Protein AF-A0A3N9P6H1-F1 (afdb_monomer_lite)

Organism: NCBI:txid1850366

Radius of gyration: 18.64 Å; chains: 1; bounding box: 58×31×46 Å

pLDDT: mean 76.94, std 15.53, range [33.94, 93.25]

Sequence (108 aa):
MGEHLISADKLIEWLDGPDAAPLWEGPEGLLKYNLVMEEIEAGTFDPTPVQLDIKPGDKVRHTNKNYGDGIVKRLSKSGERAFVTPQCAYYRLDKLIKVEGNSDVNQP

Structure (mmCIF, N/CA/C/O backbone):
data_AF-A0A3N9P6H1-F1
#
_entry.id   AF-A0A3N9P6H1-F1
#
loop_
_atom_site.group_PDB
_atom_site.id
_atom_site.type_symbol
_atom_site.label_atom_id
_atom_site.label_alt_id
_atom_site.label_comp_id
_atom_site.label_asym_id
_atom_site.label_entity_id
_atom_site.label_seq_id
_atom_site.pdbx_PDB_ins_code
_atom_site.Cartn_x
_atom_site.Cartn_y
_atom_site.Cartn_z
_atom_site.occupancy
_atom_site.B_iso_or_equiv
_atom_site.auth_seq_id
_atom_site.auth_comp_id
_atom_site.auth_asym_id
_atom_site.auth_atom_id
_atom_site.pdbx_PDB_model_num
ATOM 1 N N . MET A 1 1 ? -20.911 -6.162 -7.313 1.00 38.12 1 MET A N 1
ATOM 2 C CA . MET A 1 1 ? -19.860 -6.646 -8.229 1.00 38.12 1 MET A CA 1
ATOM 3 C C . MET A 1 1 ? -18.871 -5.504 -8.342 1.00 38.12 1 MET A C 1
ATOM 5 O O . MET A 1 1 ? -19.257 -4.470 -8.864 1.00 38.12 1 MET A O 1
ATOM 9 N N . GLY A 1 2 ? -17.710 -5.607 -7.694 1.00 43.84 2 GLY A N 1
ATOM 10 C CA . GLY A 1 2 ? -16.677 -4.575 -7.798 1.00 43.84 2 GLY A CA 1
ATOM 11 C C . GLY A 1 2 ? -15.969 -4.746 -9.133 1.00 43.84 2 GLY A C 1
ATOM 12 O O . GLY A 1 2 ? -15.487 -5.837 -9.421 1.00 43.84 2 GLY A O 1
ATOM 13 N N . GLU A 1 3 ? -15.983 -3.719 -9.972 1.00 43.38 3 GLU A N 1
ATOM 14 C CA . GLU A 1 3 ? -15.227 -3.719 -11.221 1.00 43.38 3 GLU A CA 1
ATOM 15 C C . GLU A 1 3 ? -13.732 -3.679 -10.874 1.00 43.38 3 GLU A C 1
ATOM 17 O O . GLU A 1 3 ? -13.253 -2.722 -10.265 1.00 43.38 3 GLU A O 1
ATOM 22 N N . HIS A 1 4 ? -12.993 -4.741 -11.207 1.00 46.81 4 HIS A N 1
ATOM 23 C CA . HIS A 1 4 ? -11.536 -4.738 -11.097 1.00 46.81 4 HIS A CA 1
ATOM 24 C C . HIS A 1 4 ? -10.974 -3.705 -12.084 1.00 46.81 4 HIS A C 1
ATOM 26 O O . HIS A 1 4 ? -11.255 -3.776 -13.280 1.00 46.81 4 HIS A O 1
ATOM 32 N N . LEU A 1 5 ? -10.193 -2.740 -11.583 1.00 56.16 5 LEU A N 1
ATOM 33 C CA . LEU A 1 5 ? -9.662 -1.618 -12.371 1.00 56.16 5 LEU A CA 1
ATOM 34 C C . LEU A 1 5 ? -8.757 -2.073 -13.533 1.00 56.16 5 LEU A C 1
ATOM 36 O O . LEU A 1 5 ? -8.692 -1.375 -14.540 1.00 56.16 5 LEU A O 1
ATOM 40 N N . ILE A 1 6 ? -8.123 -3.249 -13.428 1.00 64.88 6 ILE A N 1
ATOM 41 C CA . ILE A 1 6 ? -7.328 -3.932 -14.464 1.00 64.88 6 ILE A CA 1
ATOM 42 C C . ILE A 1 6 ? -7.457 -5.457 -14.253 1.00 64.88 6 ILE A C 1
ATOM 44 O O . ILE A 1 6 ? -7.483 -5.920 -13.113 1.00 64.88 6 ILE A O 1
ATOM 48 N N . SER A 1 7 ? -7.551 -6.248 -15.330 1.00 73.50 7 SER A N 1
ATOM 49 C CA . SER A 1 7 ? -7.469 -7.718 -15.253 1.00 73.50 7 SER A CA 1
ATOM 50 C C . SER A 1 7 ? -6.011 -8.172 -15.143 1.00 73.50 7 SER A C 1
ATOM 52 O O . SER A 1 7 ? -5.128 -7.505 -15.678 1.00 73.50 7 SER A O 1
ATOM 54 N N . ALA A 1 8 ? -5.757 -9.319 -14.504 1.00 71.12 8 ALA A N 1
ATOM 55 C CA . ALA A 1 8 ? -4.410 -9.887 -14.379 1.00 71.12 8 ALA A CA 1
ATOM 56 C C . ALA A 1 8 ? -3.687 -9.986 -15.737 1.00 71.12 8 ALA A C 1
ATOM 58 O O . ALA A 1 8 ? -2.551 -9.545 -15.856 1.00 71.12 8 ALA A O 1
ATOM 59 N N . ASP A 1 9 ? -4.385 -10.430 -16.786 1.00 77.44 9 ASP A N 1
ATOM 60 C CA . ASP A 1 9 ? -3.823 -10.529 -18.142 1.00 77.44 9 ASP A CA 1
ATOM 61 C C . ASP A 1 9 ? -3.362 -9.174 -18.700 1.00 77.44 9 ASP A C 1
ATOM 63 O O . ASP A 1 9 ? -2.293 -9.069 -19.293 1.00 77.44 9 ASP A O 1
ATOM 67 N N . LYS A 1 10 ? -4.147 -8.113 -18.469 1.00 78.81 10 LYS A N 1
ATOM 68 C CA . LYS A 1 10 ? -3.799 -6.751 -18.904 1.00 78.81 10 LYS A CA 1
ATOM 69 C C . LYS A 1 10 ? -2.643 -6.176 -18.098 1.00 78.81 10 LYS A C 1
ATOM 71 O O . LYS A 1 10 ? -1.908 -5.334 -18.604 1.00 78.81 10 LYS A O 1
ATOM 76 N N . LEU A 1 11 ? -2.501 -6.597 -16.841 1.00 80.44 11 LEU A N 1
ATOM 77 C CA . LEU A 1 11 ? -1.353 -6.217 -16.036 1.00 80.44 11 LEU A CA 1
ATOM 78 C C . LEU A 1 11 ? -0.086 -6.891 -16.555 1.00 80.44 11 LEU A C 1
ATOM 80 O O . LEU A 1 11 ? 0.902 -6.194 -16.728 1.00 80.44 11 LEU A O 1
ATOM 84 N N . ILE A 1 12 ? -0.122 -8.192 -16.851 1.00 82.94 12 ILE A N 1
ATOM 85 C CA . ILE A 1 12 ? 1.021 -8.914 -17.433 1.00 82.94 12 ILE A CA 1
ATOM 86 C C . ILE A 1 12 ? 1.447 -8.252 -18.749 1.00 82.94 12 ILE A C 1
ATOM 88 O O . ILE A 1 12 ? 2.617 -7.926 -18.922 1.00 82.94 12 ILE A O 1
ATOM 92 N N . GLU A 1 13 ? 0.488 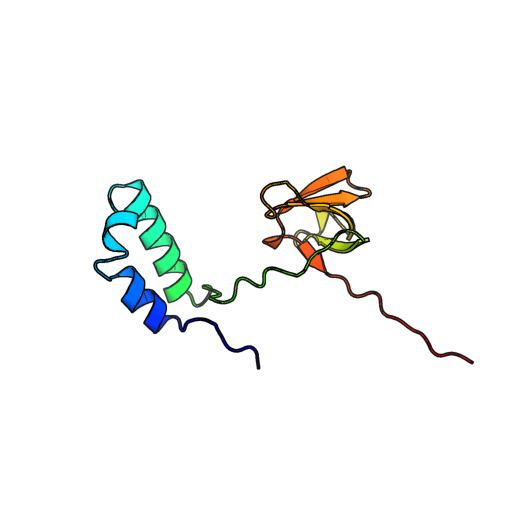-7.956 -19.632 1.00 85.00 13 GLU A N 1
ATOM 93 C CA . GLU A 1 13 ? 0.757 -7.270 -20.902 1.00 85.00 13 GLU A CA 1
ATOM 94 C C . GLU A 1 13 ? 1.457 -5.914 -20.700 1.00 85.00 13 GLU A C 1
ATOM 96 O O . GLU A 1 13 ? 2.356 -5.553 -21.457 1.00 85.00 13 GLU A O 1
ATOM 101 N N . TRP A 1 14 ? 1.082 -5.171 -19.655 1.00 84.50 14 TRP A N 1
ATOM 102 C CA . TRP A 1 14 ? 1.741 -3.915 -19.305 1.00 84.50 14 TRP A CA 1
ATOM 103 C C . TRP A 1 14 ? 3.125 -4.122 -18.673 1.00 84.50 14 TRP A C 1
ATOM 105 O O . TRP A 1 14 ? 4.057 -3.399 -19.024 1.00 84.50 14 TRP A O 1
ATOM 115 N N . LEU A 1 15 ? 3.274 -5.098 -17.768 1.00 84.69 15 LEU A N 1
ATOM 116 C CA . LEU A 1 15 ? 4.532 -5.425 -17.083 1.00 84.69 15 LEU A CA 1
ATOM 117 C C . LEU A 1 15 ? 5.634 -5.830 -18.071 1.00 84.69 15 LEU A C 1
ATOM 119 O O . LEU A 1 15 ? 6.787 -5.448 -17.869 1.00 84.69 15 LEU A O 1
ATOM 123 N N . ASP A 1 16 ? 5.260 -6.541 -19.137 1.00 85.38 16 ASP A N 1
ATOM 124 C CA . ASP A 1 16 ? 6.144 -6.966 -20.231 1.00 85.38 16 ASP A CA 1
ATOM 125 C C . ASP A 1 16 ? 6.329 -5.888 -21.314 1.00 85.38 16 ASP A C 1
ATOM 127 O O . ASP A 1 16 ? 7.098 -6.053 -22.266 1.00 85.38 16 ASP A O 1
ATOM 131 N N . GLY A 1 17 ? 5.619 -4.767 -21.183 1.00 85.19 17 GLY A N 1
ATOM 132 C CA . GLY A 1 17 ? 5.646 -3.668 -22.131 1.00 85.19 17 GLY A CA 1
ATOM 133 C C . GLY A 1 17 ? 6.941 -2.846 -22.077 1.00 85.19 17 GLY A C 1
ATOM 134 O O . GLY A 1 17 ? 7.613 -2.759 -21.043 1.00 85.19 17 GLY A O 1
ATOM 135 N N . PRO A 1 18 ? 7.276 -2.144 -23.175 1.00 82.38 18 PRO A N 1
ATOM 136 C CA . PRO A 1 18 ? 8.462 -1.288 -23.246 1.00 82.38 18 PRO A CA 1
ATOM 137 C C . PRO A 1 18 ? 8.431 -0.129 -22.238 1.00 82.38 18 PRO A C 1
ATOM 139 O O . PRO A 1 18 ? 9.485 0.369 -21.853 1.00 82.38 18 PRO A O 1
ATOM 142 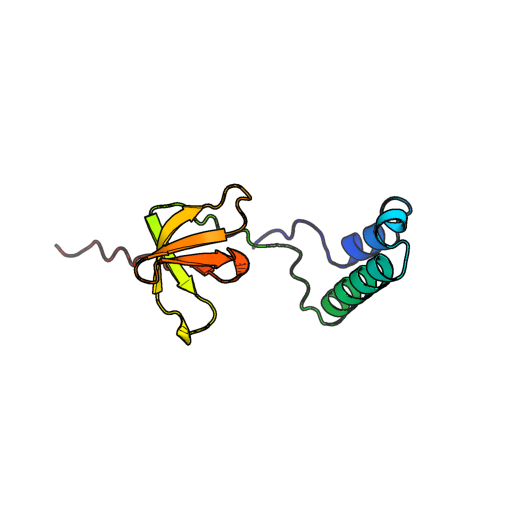N N . ASP A 1 19 ? 7.241 0.275 -21.788 1.00 83.00 19 ASP A N 1
ATOM 143 C CA . ASP A 1 19 ? 7.057 1.337 -20.795 1.00 83.00 19 ASP A CA 1
ATOM 144 C C . ASP A 1 19 ? 7.407 0.880 -19.369 1.00 83.00 19 ASP A C 1
ATOM 146 O O . ASP A 1 19 ? 7.824 1.694 -18.543 1.00 83.00 19 ASP A O 1
ATOM 150 N N . ALA A 1 20 ? 7.253 -0.415 -19.074 1.00 82.62 20 ALA A N 1
ATOM 151 C CA . ALA A 1 20 ? 7.555 -0.993 -17.768 1.00 82.62 20 ALA A CA 1
ATOM 152 C C . ALA A 1 20 ? 8.983 -1.553 -17.691 1.00 82.62 20 ALA A C 1
ATOM 154 O O . ALA A 1 20 ? 9.551 -1.597 -16.603 1.00 82.62 20 ALA A O 1
ATOM 155 N N . ALA A 1 21 ? 9.600 -1.906 -18.825 1.00 82.50 21 ALA A N 1
ATOM 156 C CA . ALA A 1 21 ? 10.963 -2.441 -18.883 1.00 82.50 21 ALA A CA 1
ATOM 157 C C . ALA A 1 21 ? 12.006 -1.640 -18.062 1.00 82.50 21 ALA A C 1
ATOM 159 O O . ALA A 1 21 ? 12.763 -2.273 -17.321 1.00 82.50 21 ALA A O 1
ATOM 160 N N . PRO A 1 22 ? 12.018 -0.286 -18.066 1.00 88.00 22 PRO A N 1
ATOM 161 C CA . PRO A 1 22 ? 12.948 0.493 -17.241 1.00 88.00 22 PRO A CA 1
ATOM 162 C C . PRO A 1 22 ? 12.734 0.342 -15.725 1.00 88.00 22 PRO A C 1
ATOM 164 O O . PRO A 1 22 ? 13.656 0.568 -14.945 1.00 88.00 22 PRO A O 1
ATOM 167 N N . LEU A 1 23 ? 11.527 -0.027 -15.278 1.00 79.44 23 LEU A N 1
ATOM 168 C CA . LEU A 1 23 ? 11.194 -0.212 -13.857 1.00 79.44 23 LEU A CA 1
ATOM 169 C C . LEU A 1 23 ? 11.799 -1.498 -13.282 1.00 79.44 23 LEU A C 1
ATOM 171 O O . LEU A 1 23 ? 11.986 -1.608 -12.067 1.00 79.44 23 LEU A O 1
ATOM 175 N N . TRP A 1 24 ? 12.111 -2.453 -14.158 1.00 84.56 24 TRP A N 1
ATOM 176 C CA . TRP A 1 24 ? 12.655 -3.761 -13.804 1.00 84.56 24 TRP A CA 1
ATOM 177 C C . TRP A 1 24 ? 14.163 -3.862 -14.050 1.00 84.56 24 TRP A C 1
ATOM 179 O O . TRP A 1 24 ? 14.750 -4.918 -13.824 1.00 84.56 24 TRP A O 1
ATOM 189 N N . GLU A 1 25 ? 14.812 -2.776 -14.479 1.00 85.50 25 GLU A N 1
ATOM 190 C CA . GLU A 1 25 ? 16.252 -2.766 -14.713 1.00 85.50 25 GLU A CA 1
ATOM 191 C C . GLU A 1 25 ? 17.049 -2.994 -13.419 1.00 85.50 25 GLU A C 1
ATOM 193 O O . GLU A 1 25 ? 16.793 -2.424 -12.355 1.00 85.50 25 GLU A O 1
ATOM 198 N N . GLY A 1 26 ? 18.076 -3.835 -13.531 1.00 87.69 26 GLY A N 1
ATOM 199 C CA . GLY A 1 26 ? 18.950 -4.183 -12.421 1.00 87.69 26 GLY A CA 1
ATOM 200 C C . GLY A 1 26 ? 18.373 -5.244 -11.472 1.00 87.69 26 GLY A C 1
ATOM 201 O O . GLY A 1 26 ? 17.230 -5.683 -11.593 1.00 87.69 26 GLY A O 1
ATOM 202 N N . PRO A 1 27 ? 19.186 -5.700 -10.505 1.00 81.38 27 PRO A N 1
ATOM 203 C CA . PRO A 1 27 ? 18.839 -6.832 -9.646 1.00 81.38 27 PRO A CA 1
ATOM 204 C C . PRO A 1 27 ? 17.638 -6.559 -8.729 1.00 81.38 27 PRO A C 1
ATOM 206 O O . PRO A 1 27 ? 16.886 -7.476 -8.415 1.00 81.38 27 PRO A O 1
ATOM 209 N N . GLU A 1 28 ? 17.434 -5.308 -8.306 1.00 80.31 28 GLU A N 1
ATOM 210 C CA . GLU A 1 28 ? 16.289 -4.932 -7.468 1.00 80.31 28 GLU A CA 1
ATOM 211 C C . GLU A 1 28 ? 14.987 -4.831 -8.279 1.00 80.31 28 GLU A C 1
ATOM 213 O O . GLU A 1 28 ? 13.927 -5.220 -7.789 1.00 80.31 28 GLU A O 1
ATOM 218 N N . GLY A 1 29 ? 15.066 -4.342 -9.521 1.00 82.25 29 GLY A N 1
ATOM 219 C CA . GLY A 1 29 ? 13.933 -4.284 -10.440 1.00 82.25 29 GLY A CA 1
ATOM 220 C C . GLY A 1 29 ? 13.439 -5.682 -10.811 1.00 82.25 29 GLY A C 1
ATOM 221 O O . GLY A 1 29 ? 12.262 -5.983 -10.631 1.00 82.25 29 GLY A O 1
ATOM 222 N N . LEU A 1 30 ? 14.353 -6.576 -11.201 1.00 84.88 30 LEU A N 1
ATOM 223 C CA . LEU A 1 30 ? 14.038 -7.978 -11.499 1.00 84.88 30 LEU A CA 1
ATOM 224 C C . LEU A 1 30 ? 13.411 -8.713 -10.309 1.00 84.88 30 LEU A C 1
ATOM 226 O O . LEU A 1 30 ? 12.472 -9.485 -10.485 1.00 84.88 30 LEU A O 1
ATOM 230 N N . LEU A 1 31 ? 13.890 -8.459 -9.086 1.00 82.06 31 LEU A N 1
ATOM 231 C CA . LEU A 1 31 ? 13.293 -9.047 -7.887 1.00 82.06 31 LEU A CA 1
ATOM 232 C C . LEU A 1 31 ? 11.835 -8.598 -7.704 1.00 82.06 31 LEU A C 1
ATOM 234 O O . LEU A 1 31 ? 10.980 -9.422 -7.395 1.00 82.06 31 LEU A O 1
ATOM 238 N N . LYS A 1 32 ? 11.544 -7.307 -7.903 1.00 79.12 32 LYS A N 1
ATOM 239 C CA . LYS A 1 32 ? 10.177 -6.771 -7.798 1.00 79.12 32 LYS A CA 1
ATOM 240 C C . LYS A 1 32 ? 9.261 -7.337 -8.879 1.00 79.12 32 LYS A C 1
ATOM 242 O O . LYS A 1 32 ? 8.137 -7.702 -8.556 1.00 79.12 32 LYS A O 1
ATOM 247 N N . TYR A 1 33 ? 9.748 -7.451 -10.115 1.00 85.06 33 TYR A N 1
ATOM 248 C CA . TYR A 1 33 ? 9.009 -8.085 -11.208 1.00 85.06 33 TYR A CA 1
ATOM 249 C C . TYR A 1 33 ? 8.636 -9.531 -10.857 1.00 85.06 33 TYR A C 1
ATOM 251 O O . TYR A 1 33 ? 7.463 -9.890 -10.901 1.00 85.06 33 TYR A O 1
ATOM 259 N N . ASN A 1 34 ? 9.611 -10.330 -10.408 1.00 83.44 34 ASN A N 1
ATOM 260 C CA . ASN A 1 34 ? 9.377 -11.728 -10.040 1.00 83.44 34 ASN A CA 1
ATOM 261 C C . ASN A 1 34 ? 8.359 -11.870 -8.903 1.00 83.44 34 ASN A C 1
ATOM 263 O O . ASN A 1 34 ? 7.487 -12.724 -8.981 1.00 83.44 34 ASN A O 1
ATOM 267 N N . LEU A 1 35 ? 8.426 -11.016 -7.876 1.00 80.94 35 LEU A N 1
ATOM 268 C CA . LEU A 1 35 ? 7.4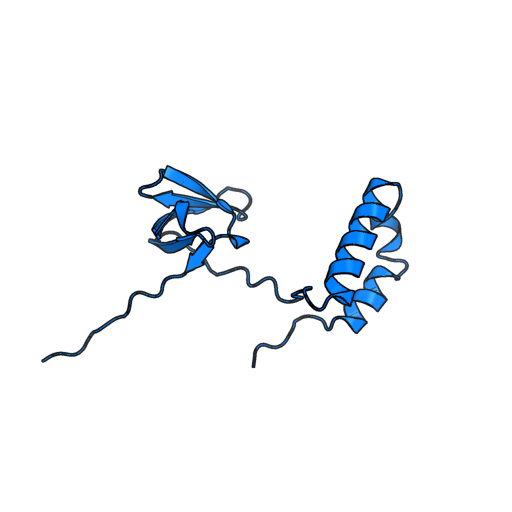61 -11.041 -6.770 1.00 80.94 35 LEU A CA 1
ATOM 269 C C . LEU A 1 35 ? 6.033 -10.725 -7.236 1.00 80.94 35 LEU A C 1
ATOM 271 O O . LEU A 1 35 ? 5.091 -11.381 -6.806 1.00 80.94 35 LEU A O 1
ATOM 275 N N . VAL A 1 36 ? 5.869 -9.742 -8.126 1.00 83.44 36 VAL A N 1
ATOM 276 C CA . VAL A 1 36 ? 4.553 -9.403 -8.690 1.00 83.44 36 VAL A CA 1
ATOM 277 C C . VAL A 1 36 ? 4.027 -10.550 -9.558 1.00 83.44 36 VAL A C 1
ATOM 279 O O . VAL A 1 36 ? 2.858 -10.909 -9.439 1.00 83.44 36 VAL A O 1
ATOM 282 N N . MET A 1 37 ? 4.882 -11.163 -10.381 1.00 83.88 37 MET A N 1
ATOM 283 C CA . MET A 1 37 ? 4.513 -12.328 -11.192 1.00 83.88 37 MET A CA 1
ATOM 284 C C . MET A 1 37 ? 4.112 -13.530 -10.331 1.00 83.88 37 MET A C 1
ATOM 286 O O . MET A 1 37 ? 3.081 -14.140 -10.602 1.00 83.88 37 MET A O 1
ATOM 290 N N . GLU A 1 38 ? 4.848 -13.826 -9.256 1.00 83.38 38 GLU A N 1
ATOM 291 C CA . GLU A 1 38 ? 4.493 -14.890 -8.305 1.00 83.38 38 GLU A CA 1
ATOM 292 C C . GLU A 1 38 ? 3.115 -14.653 -7.668 1.00 83.38 38 GLU A C 1
ATOM 294 O O . GLU A 1 38 ? 2.315 -15.583 -7.565 1.00 83.38 38 GLU A O 1
ATOM 299 N N . GLU A 1 39 ? 2.796 -13.416 -7.271 1.00 78.94 39 GLU A N 1
ATOM 300 C CA . GLU A 1 39 ? 1.477 -13.089 -6.719 1.00 78.94 39 GLU A CA 1
ATOM 301 C C . GLU A 1 39 ? 0.355 -13.247 -7.758 1.00 78.94 39 GLU A C 1
ATOM 303 O O . GLU A 1 39 ? -0.747 -13.684 -7.404 1.00 78.94 39 GLU A O 1
ATOM 308 N N . ILE A 1 40 ? 0.619 -12.908 -9.026 1.00 82.19 40 ILE A N 1
ATOM 309 C CA . ILE A 1 40 ? -0.338 -13.062 -10.131 1.00 82.19 40 ILE A CA 1
ATOM 310 C C . ILE A 1 40 ? -0.581 -14.546 -10.427 1.00 82.19 40 ILE A C 1
ATOM 312 O O . ILE A 1 40 ? -1.736 -14.975 -10.464 1.00 82.19 40 ILE A O 1
ATOM 316 N N . GLU A 1 41 ? 0.478 -15.344 -10.580 1.00 80.88 41 GLU A N 1
ATOM 317 C CA . GLU A 1 41 ? 0.389 -16.785 -10.850 1.00 80.88 41 GLU A CA 1
ATOM 318 C C . GLU A 1 41 ? -0.272 -17.555 -9.700 1.00 80.88 41 GLU A C 1
ATOM 320 O O . GLU A 1 41 ? -1.046 -18.487 -9.929 1.00 80.88 41 GLU A O 1
ATOM 325 N N . ALA A 1 42 ? -0.027 -17.139 -8.454 1.00 77.38 42 ALA A N 1
ATOM 326 C CA . ALA A 1 42 ? -0.679 -17.704 -7.277 1.00 77.38 42 ALA A CA 1
ATOM 327 C C . ALA A 1 42 ? -2.163 -17.305 -7.146 1.00 77.38 42 ALA A C 1
ATOM 329 O O . ALA A 1 42 ? -2.854 -17.805 -6.253 1.00 77.38 42 ALA A O 1
ATOM 330 N N . GLY A 1 43 ? -2.665 -16.396 -7.994 1.00 72.19 43 GLY A N 1
ATOM 331 C CA . GLY A 1 43 ? -4.021 -15.849 -7.905 1.00 72.19 43 GLY A CA 1
ATOM 332 C C . GLY A 1 43 ? -4.260 -15.013 -6.643 1.00 72.19 43 GLY A C 1
ATOM 333 O O . GLY A 1 43 ? -5.407 -14.773 -6.268 1.00 72.19 43 GLY A O 1
ATOM 334 N N . THR A 1 44 ? -3.189 -14.600 -5.960 1.00 68.75 44 THR A N 1
ATOM 335 C CA . THR A 1 44 ? -3.230 -13.774 -4.743 1.00 68.75 44 THR A CA 1
ATOM 336 C C . THR A 1 44 ? -3.067 -12.289 -5.036 1.00 68.75 44 THR A C 1
ATOM 338 O O . THR A 1 44 ? -3.248 -11.468 -4.138 1.00 68.75 44 THR A O 1
ATOM 341 N N . PHE A 1 45 ? -2.729 -11.940 -6.276 1.00 68.06 45 PHE A N 1
ATOM 342 C CA . PHE A 1 45 ? -2.683 -10.567 -6.737 1.00 68.06 45 PHE A CA 1
ATOM 343 C C . PHE A 1 45 ? -4.089 -9.960 -6.731 1.00 68.06 45 PHE A C 1
ATOM 345 O O . PHE A 1 45 ? -4.964 -10.371 -7.495 1.00 68.06 45 PHE A O 1
ATOM 352 N N . ASP A 1 46 ? -4.298 -8.967 -5.867 1.00 63.25 46 ASP A N 1
ATOM 353 C CA . ASP A 1 46 ? -5.523 -8.174 -5.841 1.00 63.25 46 ASP A CA 1
ATOM 354 C C . ASP A 1 46 ? -5.294 -6.861 -6.622 1.00 63.25 46 ASP A C 1
ATOM 356 O O . ASP A 1 46 ? -4.692 -5.926 -6.082 1.00 63.25 46 ASP A O 1
ATOM 360 N N . PRO A 1 47 ? -5.758 -6.751 -7.889 1.00 57.06 47 PRO A N 1
ATOM 361 C CA . PRO A 1 47 ? -5.637 -5.530 -8.702 1.00 57.06 47 PRO A CA 1
ATOM 362 C C . PRO A 1 47 ? -6.452 -4.364 -8.137 1.00 57.06 47 PRO A C 1
ATOM 364 O O . PRO A 1 47 ? -6.362 -3.233 -8.615 1.00 57.06 47 PRO A O 1
ATOM 367 N N . THR A 1 48 ? -7.289 -4.644 -7.147 1.00 53.84 48 THR A N 1
ATOM 368 C CA . THR A 1 48 ? -8.050 -3.675 -6.387 1.00 53.84 48 THR A CA 1
ATOM 369 C C . THR A 1 48 ? -7.371 -3.531 -5.034 1.00 53.84 48 THR A C 1
ATOM 371 O O . THR A 1 48 ? -7.834 -4.127 -4.064 1.00 53.84 48 THR A O 1
ATOM 374 N N . PRO A 1 49 ? -6.302 -2.716 -4.898 1.00 54.72 49 PRO A N 1
ATOM 375 C CA . PRO A 1 49 ? -5.939 -2.244 -3.579 1.00 54.72 49 PRO A CA 1
ATOM 376 C C . PRO A 1 49 ? -7.170 -1.502 -3.073 1.00 54.72 49 PRO A C 1
ATOM 378 O O . PRO A 1 49 ? -7.463 -0.384 -3.499 1.00 54.72 49 PRO A O 1
ATOM 381 N N . VAL A 1 50 ? -7.947 -2.156 -2.210 1.00 52.72 50 VAL A N 1
ATOM 382 C CA . VAL A 1 50 ? -9.016 -1.500 -1.479 1.00 52.72 50 VAL A CA 1
ATOM 383 C C . VAL A 1 50 ? -8.275 -0.562 -0.548 1.00 52.72 50 VAL A C 1
ATOM 385 O O . VAL A 1 50 ? -7.891 -0.918 0.565 1.00 52.72 50 VAL A O 1
ATOM 388 N N . GLN A 1 51 ? -7.980 0.634 -1.048 1.00 54.28 51 GLN A N 1
ATOM 389 C CA . GLN A 1 51 ? -7.560 1.741 -0.227 1.00 54.28 51 GLN A CA 1
ATOM 390 C C . GLN A 1 51 ? -8.792 2.045 0.609 1.00 54.28 51 GLN A C 1
ATOM 392 O O . GLN A 1 51 ? -9.696 2.762 0.188 1.00 54.28 51 GLN A O 1
ATOM 397 N N . LEU A 1 52 ? -8.897 1.343 1.739 1.00 62.88 52 LEU A N 1
ATOM 398 C CA . LEU A 1 52 ? -10.002 1.497 2.659 1.00 62.88 52 LEU A CA 1
ATOM 399 C C . LEU A 1 52 ? -10.069 2.991 2.961 1.00 62.88 52 LEU A C 1
ATOM 401 O O . LEU A 1 52 ? -9.063 3.565 3.385 1.00 62.88 52 LEU A O 1
ATOM 405 N N . ASP A 1 53 ? -11.222 3.605 2.681 1.00 74.69 53 ASP A N 1
ATOM 406 C CA . ASP A 1 53 ? -11.511 5.012 2.973 1.00 74.69 53 ASP A CA 1
ATOM 407 C C . ASP A 1 53 ? -11.571 5.193 4.498 1.00 74.69 53 ASP A C 1
ATOM 409 O O . ASP A 1 53 ? -12.629 5.276 5.131 1.00 74.69 53 ASP A O 1
ATOM 413 N N . ILE A 1 54 ? -10.386 5.103 5.100 1.00 84.56 54 ILE A N 1
ATOM 414 C CA . ILE A 1 54 ? -10.119 5.202 6.519 1.00 84.56 54 ILE A CA 1
ATOM 415 C C . ILE A 1 54 ? -9.832 6.666 6.787 1.00 84.56 54 ILE A C 1
ATOM 417 O O . ILE A 1 54 ? -8.791 7.206 6.405 1.00 84.56 54 ILE A O 1
ATOM 421 N N . LYS A 1 55 ? -10.749 7.296 7.509 1.00 87.88 55 LYS A N 1
ATOM 422 C CA . LYS A 1 55 ? -10.658 8.699 7.902 1.00 87.88 55 LYS A CA 1
ATOM 423 C C . LYS A 1 55 ? -10.523 8.848 9.416 1.00 87.88 55 LYS A C 1
ATOM 425 O O . LYS A 1 55 ? -10.901 7.953 10.177 1.00 87.88 55 LYS A O 1
ATOM 430 N N . PRO A 1 56 ? -9.987 9.983 9.894 1.00 90.81 56 PRO A N 1
ATOM 431 C CA . PRO A 1 56 ? -10.047 10.328 11.310 1.00 90.81 56 PRO A CA 1
ATOM 432 C C . PRO A 1 56 ? -11.471 10.187 11.866 1.00 90.81 56 PRO A C 1
ATOM 434 O O . PRO A 1 56 ? -12.424 10.681 11.270 1.00 90.81 56 PRO A O 1
ATOM 437 N N . GLY A 1 57 ? -11.605 9.518 13.009 1.00 89.19 57 GLY A N 1
ATOM 438 C CA . GLY A 1 57 ? -12.880 9.176 13.642 1.00 89.19 57 GLY A CA 1
ATOM 439 C C . GLY A 1 57 ? -13.342 7.742 13.386 1.00 89.19 57 GLY A C 1
ATOM 440 O O . GLY A 1 57 ? -14.124 7.224 14.181 1.00 89.19 57 GLY A O 1
ATOM 441 N N . ASP A 1 58 ? -12.829 7.071 12.352 1.00 89.56 58 ASP A N 1
ATOM 442 C CA . ASP A 1 58 ? -13.221 5.694 12.062 1.00 89.56 58 ASP A CA 1
ATOM 443 C C . ASP A 1 58 ? -12.732 4.724 13.140 1.00 89.56 58 ASP A C 1
ATOM 445 O O . ASP A 1 58 ? -11.585 4.785 13.606 1.00 89.56 58 ASP A O 1
ATOM 449 N N . LYS A 1 59 ? -13.607 3.780 13.496 1.00 91.62 59 LYS A N 1
ATOM 450 C CA . LYS A 1 59 ? -13.240 2.609 14.285 1.00 91.62 59 LYS A CA 1
ATOM 451 C C . LYS A 1 59 ? -12.624 1.573 13.354 1.00 91.62 59 LYS A C 1
ATOM 453 O O . LYS A 1 59 ? -13.219 1.197 12.346 1.00 91.62 59 LYS A O 1
ATOM 458 N N . VAL A 1 60 ? -11.429 1.116 13.693 1.00 89.56 60 VAL A N 1
ATOM 459 C CA . VAL A 1 60 ? -10.657 0.165 12.898 1.00 89.56 60 VAL A CA 1
ATOM 460 C C . VAL A 1 60 ? -10.183 -0.992 13.765 1.00 89.56 60 VAL A C 1
ATOM 462 O O . VAL A 1 60 ? -9.962 -0.844 14.967 1.00 89.56 60 VAL A O 1
ATOM 465 N N . ARG A 1 61 ? -10.007 -2.150 13.142 1.00 89.31 61 ARG A N 1
ATOM 466 C CA . ARG A 1 61 ? -9.408 -3.347 13.724 1.00 89.31 61 ARG A CA 1
ATOM 467 C C . ARG A 1 61 ? -8.147 -3.675 12.956 1.00 89.31 61 ARG A C 1
ATOM 469 O O . ARG A 1 61 ? -8.159 -3.694 11.728 1.00 89.31 61 ARG A O 1
ATOM 476 N N . HIS A 1 62 ? -7.067 -3.956 13.668 1.00 88.56 62 HIS A N 1
ATOM 477 C CA . HIS A 1 62 ? -5.864 -4.443 13.017 1.00 88.56 62 HIS A CA 1
ATOM 478 C C . HIS A 1 62 ? -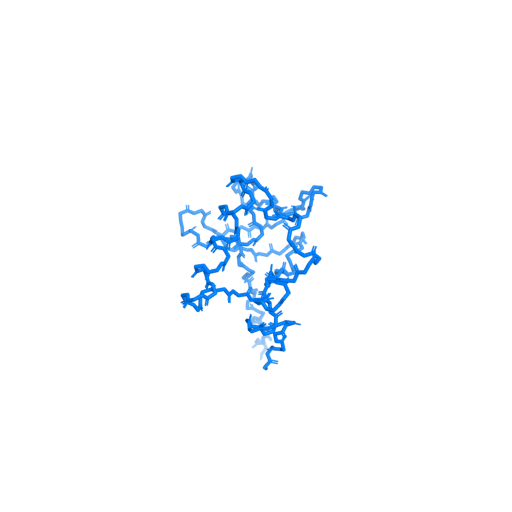6.052 -5.907 12.582 1.00 88.56 62 HIS A C 1
ATOM 480 O O . HIS A 1 62 ? -6.593 -6.725 13.324 1.00 88.56 62 HIS A O 1
ATOM 486 N N . THR A 1 63 ? -5.585 -6.250 11.384 1.00 83.69 63 THR A N 1
ATOM 487 C CA . THR A 1 63 ? -5.648 -7.611 10.808 1.00 83.69 63 THR A CA 1
ATOM 488 C C . THR A 1 63 ? -5.003 -8.664 11.716 1.00 83.69 63 THR A C 1
ATOM 490 O O . THR A 1 63 ? -5.533 -9.757 11.904 1.00 83.69 63 THR A O 1
ATOM 493 N N . ASN A 1 64 ? -3.875 -8.321 12.340 1.00 81.69 64 ASN A N 1
ATOM 494 C CA . ASN A 1 64 ? -3.286 -9.123 13.411 1.00 81.69 64 ASN A CA 1
ATOM 495 C C . ASN A 1 64 ? -4.038 -8.899 14.738 1.00 81.69 64 ASN A C 1
ATOM 497 O O . ASN A 1 64 ? -4.012 -7.801 15.299 1.00 81.69 64 ASN A O 1
ATOM 501 N N . LYS A 1 65 ? -4.640 -9.983 15.247 1.00 78.25 65 LYS A N 1
ATOM 502 C CA . LYS A 1 65 ? -5.479 -10.038 16.455 1.00 78.25 65 LYS A CA 1
ATOM 503 C C . LYS A 1 65 ? -4.789 -9.530 17.727 1.00 78.25 65 LYS A C 1
ATOM 505 O O . LYS A 1 65 ? -5.481 -9.098 18.642 1.00 78.25 65 LYS A O 1
ATOM 510 N N . ASN A 1 66 ? -3.456 -9.530 17.780 1.00 81.88 66 ASN A N 1
ATOM 511 C CA . ASN A 1 66 ? -2.696 -9.097 18.958 1.00 81.88 66 ASN A CA 1
ATOM 512 C C . ASN A 1 66 ? -2.763 -7.581 19.207 1.00 81.88 66 ASN A C 1
ATOM 514 O O . ASN A 1 66 ? -2.484 -7.138 20.317 1.00 81.88 66 ASN A O 1
ATOM 518 N N . TYR A 1 67 ? -3.112 -6.782 18.194 1.00 78.81 67 TYR A N 1
ATOM 519 C CA . TYR A 1 67 ? -3.127 -5.317 18.301 1.00 78.81 67 TYR A CA 1
ATOM 520 C C . TYR A 1 67 ? -4.511 -4.739 18.639 1.00 78.81 67 TYR A C 1
ATOM 522 O O . TYR A 1 67 ? -4.603 -3.599 19.097 1.00 78.81 67 TYR A O 1
ATOM 530 N N . GLY A 1 68 ? -5.573 -5.538 18.488 1.00 82.69 68 GLY A N 1
ATOM 531 C CA . GLY A 1 68 ? -6.935 -5.182 18.884 1.00 82.69 68 GLY A CA 1
ATOM 532 C C . GLY A 1 68 ? -7.599 -4.093 18.032 1.00 82.69 68 GLY A C 1
ATOM 533 O O . GLY A 1 68 ? -7.190 -3.798 16.904 1.00 82.69 68 GLY A O 1
ATOM 534 N N . ASP A 1 69 ? -8.662 -3.524 18.600 1.00 90.31 69 ASP A N 1
ATOM 535 C CA . ASP A 1 69 ? -9.481 -2.476 17.989 1.00 90.31 69 ASP A CA 1
ATOM 536 C C . ASP A 1 69 ? -9.011 -1.090 18.449 1.00 90.31 69 ASP A C 1
ATOM 538 O O . ASP A 1 69 ? -8.480 -0.925 19.553 1.00 90.31 69 ASP A O 1
ATOM 542 N N . GLY A 1 70 ? -9.258 -0.074 17.626 1.00 91.69 70 GLY A N 1
ATOM 543 C CA . GLY A 1 70 ? -8.969 1.309 17.972 1.00 91.69 70 GLY A CA 1
ATOM 544 C C . GLY A 1 70 ? -9.687 2.324 17.089 1.00 91.69 70 GLY A C 1
ATOM 545 O O . GLY A 1 70 ? -10.492 1.982 16.227 1.00 91.69 70 GLY A O 1
ATOM 546 N N . ILE A 1 71 ? -9.413 3.600 17.342 1.00 92.44 71 ILE A N 1
ATOM 547 C CA . ILE A 1 71 ? -9.991 4.744 16.630 1.00 92.44 71 ILE A CA 1
ATOM 548 C C . ILE A 1 71 ? -8.874 5.511 15.939 1.00 92.44 71 ILE A C 1
ATOM 550 O O . ILE A 1 71 ? -7.880 5.872 16.577 1.00 92.44 71 ILE A O 1
ATOM 554 N N . VAL A 1 72 ? -9.054 5.807 14.656 1.00 91.62 72 VAL A N 1
ATOM 555 C CA . VAL A 1 72 ? -8.120 6.630 13.888 1.00 91.62 72 VAL A CA 1
ATOM 556 C C . VAL A 1 72 ? -8.227 8.080 14.341 1.00 91.62 72 VAL A C 1
ATOM 558 O O . VAL A 1 72 ? -9.302 8.670 14.317 1.00 91.62 72 VAL A O 1
ATOM 561 N N . LYS A 1 73 ? -7.115 8.695 14.741 1.00 93.25 73 LYS A N 1
ATOM 562 C CA . LYS A 1 73 ? -7.081 10.128 15.089 1.00 93.25 73 LYS A CA 1
ATOM 563 C C . LYS A 1 73 ? -6.578 11.004 13.956 1.00 93.25 73 LYS A C 1
ATOM 565 O O . LYS A 1 73 ? -6.996 12.150 13.853 1.00 93.25 73 LYS A O 1
ATOM 570 N N . ARG A 1 74 ? -5.649 10.494 13.148 1.00 90.94 74 ARG A N 1
ATOM 571 C CA . ARG A 1 74 ? -5.053 11.213 12.015 1.00 90.94 74 ARG A CA 1
ATOM 572 C C . ARG A 1 74 ? -4.362 10.249 11.062 1.00 90.94 74 ARG A C 1
ATOM 574 O O . ARG A 1 74 ? -3.960 9.162 11.476 1.00 90.94 74 ARG A O 1
ATOM 581 N N . LEU A 1 75 ? -4.168 10.691 9.828 1.00 90.19 75 LEU A N 1
ATOM 582 C CA . LEU A 1 75 ? -3.353 10.008 8.825 1.00 90.19 75 LEU A CA 1
ATOM 583 C C . LEU A 1 75 ? -1.929 10.588 8.808 1.00 90.19 75 LEU A C 1
ATOM 585 O O . LEU A 1 75 ? -1.705 11.728 9.226 1.00 90.19 75 LEU A O 1
ATOM 589 N N . SER A 1 76 ? -0.948 9.794 8.378 1.00 88.62 76 SER A N 1
ATOM 590 C CA . SER A 1 76 ? 0.411 10.271 8.108 1.00 88.62 76 SER A CA 1
ATOM 591 C C . SER A 1 76 ? 0.413 11.239 6.924 1.00 88.62 76 SER A C 1
ATOM 593 O O . SER A 1 76 ? -0.492 11.226 6.096 1.00 88.62 76 SER A O 1
ATOM 595 N N . LYS A 1 77 ? 1.474 12.047 6.794 1.00 79.31 77 LYS A N 1
ATOM 596 C CA . LYS A 1 77 ? 1.639 12.947 5.639 1.00 79.31 77 LYS A CA 1
ATOM 597 C C . LYS A 1 77 ? 1.671 12.206 4.297 1.00 79.31 77 LYS A C 1
ATOM 599 O O . LYS A 1 77 ? 1.247 12.776 3.304 1.00 79.31 77 LYS A O 1
ATOM 604 N N . SER A 1 78 ? 2.163 10.962 4.277 1.00 77.19 78 SER A N 1
ATOM 605 C CA . SER A 1 78 ? 2.159 10.116 3.076 1.00 77.19 78 SER A CA 1
ATOM 606 C C . SER A 1 78 ? 0.784 9.535 2.741 1.00 77.19 78 SER A C 1
ATOM 608 O O . SER A 1 78 ? 0.606 9.017 1.650 1.00 77.19 78 SER A O 1
ATOM 610 N N . GLY A 1 79 ? -0.178 9.571 3.669 1.00 77.69 79 GLY A N 1
ATOM 611 C CA . GLY A 1 79 ? -1.481 8.926 3.498 1.00 77.69 79 GLY A CA 1
ATOM 612 C C . GLY A 1 79 ? -1.461 7.398 3.626 1.00 77.69 79 GLY A C 1
ATOM 613 O O . GLY A 1 79 ? -2.508 6.777 3.551 1.00 77.69 79 GLY A O 1
ATOM 614 N N . GLU A 1 80 ? -0.307 6.771 3.866 1.00 81.81 80 GLU A N 1
ATOM 615 C CA . GLU A 1 80 ? -0.178 5.302 3.904 1.00 81.81 80 GLU A CA 1
ATOM 616 C C . GLU A 1 80 ? -0.391 4.700 5.301 1.00 81.81 80 GLU A C 1
ATOM 618 O O . GLU A 1 80 ? -0.491 3.479 5.459 1.00 81.81 80 GLU A O 1
ATOM 623 N N . ARG A 1 81 ? -0.403 5.539 6.347 1.00 88.75 81 ARG A N 1
ATOM 624 C CA . ARG A 1 81 ? -0.524 5.103 7.744 1.00 88.75 81 ARG A CA 1
ATOM 625 C C . ARG A 1 81 ? -1.564 5.912 8.507 1.00 88.75 81 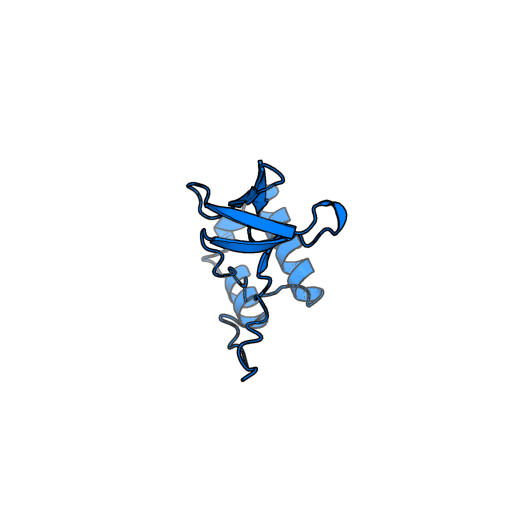ARG A C 1
ATOM 627 O O . ARG A 1 81 ? -1.691 7.116 8.310 1.00 88.75 81 ARG A O 1
ATOM 634 N N . ALA A 1 82 ? -2.220 5.272 9.465 1.00 89.94 82 ALA A N 1
ATOM 635 C CA . ALA A 1 82 ? -3.145 5.895 10.404 1.00 89.94 82 ALA A CA 1
ATOM 636 C C . ALA A 1 82 ? -2.610 5.803 11.837 1.00 89.94 82 ALA A C 1
ATOM 638 O O . ALA A 1 82 ? -2.123 4.755 12.257 1.00 89.94 82 ALA A O 1
ATOM 639 N N . PHE A 1 83 ? -2.717 6.894 12.596 1.00 92.62 83 PHE A N 1
ATOM 640 C CA . PHE A 1 83 ? -2.474 6.901 14.037 1.00 92.62 83 PHE A CA 1
ATOM 641 C C . PHE A 1 83 ? -3.732 6.439 14.771 1.00 92.62 83 PHE A C 1
ATOM 643 O O . PHE A 1 83 ? -4.775 7.092 14.663 1.00 92.62 83 PHE A O 1
ATOM 650 N N . VAL A 1 84 ? -3.627 5.350 15.528 1.00 91.62 84 VAL A N 1
ATOM 651 C CA . VAL A 1 84 ? -4.761 4.676 16.172 1.00 91.62 84 VAL A CA 1
ATOM 652 C C . VAL A 1 84 ? -4.631 4.729 17.695 1.00 91.62 84 VAL A C 1
ATOM 654 O O . VAL A 1 84 ? -3.561 4.491 18.252 1.00 91.62 84 VAL A O 1
ATOM 657 N N . THR A 1 85 ? -5.734 5.044 18.376 1.00 90.94 85 THR A N 1
ATOM 658 C CA . THR A 1 85 ? -5.858 5.038 19.848 1.00 90.94 85 THR A CA 1
ATOM 659 C C . THR A 1 85 ? -6.776 3.905 20.313 1.00 90.94 85 THR A C 1
ATOM 661 O O . THR A 1 85 ? -7.761 3.658 19.617 1.00 90.94 85 THR A O 1
ATOM 664 N N . PRO A 1 86 ? -6.551 3.281 21.488 1.00 84.56 86 PRO A N 1
ATOM 665 C CA . PRO A 1 86 ? -5.655 3.701 22.578 1.00 84.56 86 PRO A CA 1
ATOM 666 C C . PRO A 1 86 ? -4.181 3.296 22.433 1.00 84.56 86 PRO A C 1
ATOM 668 O O . PRO A 1 86 ? -3.357 3.751 23.216 1.00 84.56 86 PRO A O 1
ATOM 671 N N . GLN A 1 87 ? -3.830 2.484 21.437 1.00 82.75 87 GLN A N 1
ATOM 672 C CA . GLN A 1 87 ? -2.479 1.938 21.260 1.00 82.75 87 GLN A CA 1
ATOM 673 C C . GLN A 1 87 ? -1.423 3.020 20.963 1.00 82.75 87 GLN A C 1
ATOM 675 O O . GLN A 1 87 ? -0.231 2.768 21.111 1.00 82.75 87 GLN A O 1
ATOM 680 N N . CYS A 1 88 ? -1.850 4.224 20.565 1.00 85.81 88 CYS A N 1
ATOM 681 C CA . CYS A 1 88 ? -1.000 5.383 20.288 1.00 85.81 88 CYS A CA 1
ATOM 682 C C . CYS A 1 88 ? 0.129 5.069 19.291 1.00 85.81 88 CYS A C 1
ATOM 684 O O . CYS A 1 88 ? 1.253 5.550 19.432 1.00 85.81 88 CYS A O 1
ATOM 686 N N . ALA A 1 89 ? -0.186 4.277 18.264 1.00 87.25 89 ALA A N 1
ATOM 687 C CA . ALA A 1 89 ? 0.763 3.804 17.262 1.00 87.25 89 ALA A CA 1
ATOM 688 C C . ALA A 1 89 ? 0.276 4.101 15.838 1.00 87.25 89 ALA A C 1
ATOM 690 O O . ALA A 1 89 ? -0.921 4.265 15.591 1.00 87.25 89 ALA A O 1
ATOM 691 N N . TYR A 1 90 ? 1.222 4.174 14.897 1.00 89.56 90 TYR A N 1
ATOM 692 C CA . TYR A 1 90 ? 0.921 4.255 13.470 1.00 89.56 90 TYR A CA 1
ATOM 693 C C . TYR A 1 90 ? 0.871 2.857 12.858 1.00 89.56 90 TYR A C 1
ATOM 695 O O . TYR A 1 90 ? 1.858 2.125 12.921 1.00 89.56 90 TYR A O 1
ATOM 703 N N . TYR A 1 91 ? -0.234 2.537 12.193 1.00 88.06 91 TYR A N 1
ATOM 704 C CA . TYR A 1 91 ? -0.408 1.298 11.436 1.00 88.06 91 TYR A CA 1
ATOM 705 C C . TYR A 1 91 ? -0.579 1.605 9.955 1.00 88.06 91 TYR A C 1
ATOM 707 O O . TYR A 1 91 ? -1.118 2.653 9.599 1.00 88.06 91 TYR A O 1
ATOM 715 N N . ARG A 1 92 ? -0.113 0.702 9.089 1.00 87.25 92 ARG A N 1
ATOM 716 C CA . ARG A 1 92 ? -0.359 0.817 7.649 1.00 87.25 92 ARG A CA 1
ATOM 717 C C . ARG A 1 92 ? -1.843 0.603 7.353 1.00 87.25 92 ARG A C 1
ATOM 719 O O . ARG A 1 92 ? -2.465 -0.248 7.987 1.00 87.25 92 ARG A O 1
ATOM 726 N N . LEU A 1 93 ? -2.390 1.351 6.396 1.00 85.44 93 LEU A N 1
ATOM 727 C CA . LEU A 1 93 ? -3.814 1.266 6.056 1.00 85.44 93 LEU A CA 1
ATOM 728 C C . LEU A 1 93 ? -4.225 -0.128 5.562 1.00 85.44 93 LEU A C 1
ATOM 730 O O . LEU A 1 93 ? -5.274 -0.612 5.965 1.00 85.44 93 LEU A O 1
ATOM 734 N N . ASP A 1 94 ? -3.361 -0.824 4.815 1.00 82.25 94 ASP A N 1
ATOM 735 C CA . ASP A 1 94 ? -3.594 -2.201 4.341 1.00 82.25 94 ASP A CA 1
ATOM 736 C C . ASP A 1 94 ? -3.649 -3.247 5.469 1.00 82.25 94 ASP A C 1
ATOM 738 O O . ASP A 1 94 ? -3.987 -4.406 5.244 1.00 82.25 94 ASP A O 1
ATOM 742 N N . LYS A 1 95 ? -3.291 -2.861 6.700 1.00 85.44 95 LYS A N 1
ATOM 743 C CA . LYS A 1 95 ? -3.359 -3.724 7.887 1.00 85.44 95 LYS A CA 1
ATOM 744 C C . LYS A 1 95 ? -4.519 -3.378 8.808 1.00 85.44 95 LYS A C 1
ATOM 746 O O . LYS A 1 95 ? -4.670 -4.037 9.839 1.00 85.44 95 LYS A O 1
ATOM 751 N N . LEU A 1 96 ? -5.323 -2.382 8.454 1.00 86.88 96 LEU A N 1
ATOM 752 C CA . LEU A 1 96 ? -6.490 -1.947 9.205 1.00 86.88 96 LEU A CA 1
ATOM 753 C C . LEU A 1 96 ? -7.755 -2.330 8.448 1.00 86.88 96 LEU A C 1
ATOM 755 O O . LEU A 1 96 ? -7.801 -2.233 7.235 1.00 86.88 96 LEU A O 1
ATOM 759 N N . ILE A 1 97 ? -8.790 -2.736 9.171 1.00 87.56 97 ILE A N 1
ATOM 760 C CA . ILE A 1 97 ? -10.121 -3.023 8.635 1.00 87.56 97 ILE A CA 1
ATOM 761 C C . ILE A 1 97 ? -11.096 -2.097 9.347 1.00 87.56 97 ILE A C 1
ATOM 763 O O . ILE A 1 97 ? -11.088 -2.026 10.577 1.00 87.56 97 ILE A O 1
ATOM 767 N N . LYS A 1 98 ? -11.936 -1.382 8.599 1.00 86.56 98 LYS A N 1
ATOM 768 C CA . LYS A 1 98 ? -12.981 -0.542 9.186 1.00 86.56 98 LYS A CA 1
ATOM 769 C C . LYS A 1 98 ? -14.022 -1.425 9.867 1.00 86.56 98 LYS A C 1
ATOM 771 O O . LYS A 1 98 ? -14.533 -2.370 9.276 1.00 86.56 98 LYS A O 1
ATOM 776 N N . VAL A 1 99 ? -14.314 -1.126 11.125 1.00 85.06 99 VAL A N 1
ATOM 777 C CA . VAL A 1 99 ? -15.372 -1.789 11.882 1.00 85.06 99 VAL A CA 1
ATOM 778 C C . VAL A 1 99 ? -16.568 -0.857 11.815 1.00 85.06 99 VAL A C 1
ATOM 780 O O . VAL A 1 99 ? -16.596 0.152 12.521 1.00 85.06 99 VAL A O 1
ATOM 783 N N . GLU A 1 100 ? -17.525 -1.145 10.931 1.00 65.31 100 GLU A N 1
ATOM 784 C CA . GLU A 1 100 ? -18.789 -0.413 10.939 1.00 65.31 100 GLU A CA 1
ATOM 785 C C . GLU A 1 100 ? -19.432 -0.591 12.315 1.00 65.31 100 GLU A C 1
ATOM 787 O O . GLU A 1 100 ? -19.598 -1.705 12.819 1.00 65.31 100 GLU A O 1
ATOM 792 N N . GLY A 1 101 ? -19.722 0.531 12.974 1.00 52.75 101 GLY A N 1
ATOM 793 C CA . GLY A 1 101 ? -20.583 0.499 14.139 1.00 52.75 101 GLY A CA 1
ATOM 794 C C . GLY A 1 101 ? -21.944 0.032 13.659 1.00 52.75 101 GLY A C 1
ATOM 795 O O . GLY A 1 101 ? -22.553 0.711 12.834 1.00 52.75 101 GLY A O 1
ATOM 796 N N . ASN A 1 102 ? -22.407 -1.111 14.164 1.00 37.97 102 ASN A N 1
ATOM 797 C CA . ASN A 1 102 ? -23.806 -1.485 14.065 1.00 37.97 102 ASN A CA 1
ATOM 798 C C . ASN A 1 102 ? -24.596 -0.306 14.642 1.00 37.97 102 ASN A C 1
ATOM 800 O O . ASN A 1 102 ? -24.581 -0.064 15.850 1.00 37.97 102 ASN A O 1
ATOM 804 N N . SER A 1 103 ? -25.196 0.494 13.767 1.00 40.00 103 SER A N 1
ATOM 805 C CA . SER A 1 103 ? -26.207 1.458 14.165 1.00 40.00 103 SER A CA 1
ATOM 806 C C . SER A 1 103 ? -27.463 0.640 14.426 1.00 40.00 103 SER A C 1
ATOM 808 O O . SER A 1 103 ? -28.368 0.614 13.599 1.00 40.00 103 SER A O 1
ATOM 810 N N . ASP A 1 104 ? -27.500 -0.069 15.557 1.00 38.03 104 ASP A N 1
ATOM 811 C CA . ASP A 1 104 ? -28.757 -0.512 16.153 1.00 38.03 104 ASP A CA 1
ATOM 812 C C . ASP A 1 104 ? -29.503 0.748 16.606 1.00 38.03 104 ASP A C 1
ATOM 814 O O . ASP A 1 104 ? -29.447 1.178 17.757 1.00 38.03 104 ASP A O 1
ATOM 818 N N . VAL A 1 105 ? -30.155 1.391 15.641 1.00 42.41 105 VAL A N 1
ATOM 819 C CA . VAL A 1 105 ? -31.154 2.431 15.850 1.00 42.41 105 VAL A CA 1
ATOM 820 C C . VAL A 1 105 ? -32.469 1.867 15.332 1.00 42.41 105 VAL A C 1
ATOM 822 O O . VAL A 1 105 ? -32.820 2.060 14.172 1.00 42.41 105 VAL A O 1
ATOM 825 N N . ASN A 1 106 ? -33.162 1.114 16.188 1.00 33.94 106 ASN A N 1
ATOM 826 C CA . ASN A 1 106 ? -34.616 1.198 16.349 1.00 33.94 106 ASN A CA 1
ATOM 827 C C . ASN A 1 106 ? -35.097 0.282 17.486 1.00 33.94 106 ASN A C 1
ATOM 829 O O . ASN A 1 106 ? -35.428 -0.881 17.279 1.00 33.94 106 ASN A O 1
ATOM 833 N N . GLN A 1 107 ? -35.197 0.853 18.684 1.00 34.53 107 GLN A N 1
ATOM 834 C CA . GLN A 1 107 ? -36.340 0.599 19.559 1.00 34.53 107 GLN A CA 1
ATOM 835 C C . GLN A 1 107 ? -36.887 1.966 19.973 1.00 34.53 107 GLN A C 1
ATOM 837 O O . GLN A 1 107 ? -36.195 2.739 20.641 1.00 34.53 107 GLN A O 1
ATOM 842 N N . PRO A 1 108 ? -38.065 2.317 19.455 1.00 43.56 108 PRO A N 1
ATOM 843 C CA . PRO A 1 108 ? -39.203 2.577 20.333 1.00 43.56 108 PRO A C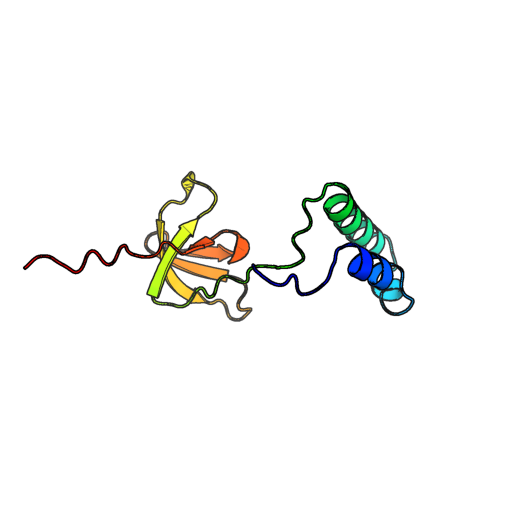A 1
ATOM 844 C C . PRO A 1 108 ? -40.235 1.446 20.296 1.00 43.56 108 PRO A C 1
ATOM 846 O O . PRO A 1 108 ? -40.467 0.878 19.205 1.00 43.56 108 PRO A O 1
#

Secondary structure (DSSP, 8-state):
----SS-HHHHHHHHTSTTTGGGG-HHHHHHHHHHHHHHHHTT---SS-------TT-EEEESSGGG-EEEEEEE-TTSSEEEEETTTEEEEGGGEEE----------

Foldseek 3Di:
DDPQPDDLVRVVVVCPDPVNVVCLPDPVSVVVSVVQVVCSVVVNDRSDPCLPPQAAQFWKAFQPPVQGIFGFHHADPVNQWTQTPPVRDIDGSSRIDTDDDPPPPDDD